Protein AF-A0A923Q408-F1 (afdb_monomer)

pLDDT: mean 93.09, std 10.95, range [48.25, 98.69]

Secondary structure (DSSP, 8-state):
-----S-----S-HHHHHHHHHHHHHH-SSEEEEEESS---SHHHHHHHHHHHHHHHTT-EEEEEEETTTTTTTHHHHHHHHHHHT--EEEESPPTT--

Solvent-accessible surface area (backbone atoms only — not comparable to full-atom values): 5923 Å² total; per-residue (Å²): 133,86,92,68,80,93,74,86,85,89,68,94,44,71,66,64,44,51,55,47,51,48,50,52,44,63,68,47,76,59,56,47,79,48,76,38,64,64,49,66,90,45,78,66,46,52,54,48,52,52,34,52,40,53,26,42,75,73,64,22,52,60,42,39,37,36,28,28,70,50,13,54,94,30,50,67,61,51,52,53,52,26,62,77,60,72,46,53,73,47,66,44,72,70,58,87,93,79,119

Mean predicted aligned error: 4.21 Å

Radius of gyration: 14.13 Å; Cα contacts (8 Å, |Δi|>4): 120; chains: 1; bounding box: 37×33×33 Å

Sequence (99 aa):
MKLTWDDTKLYHSGDDFFAELVSLIRHAKKSVTLESYIFEMDPLSDIILVELQLAIWRGCAVRLLVDGVGSYFWVDALKKRCAAENIPLRVYHPVPGIL

Foldseek 3Di:
DDPDDPDDDDDPDPVVVLVVVLVCLQPDQAADEDEEAADDPDPSVVSVLVSLLVSVVSVYHYEYEYECVNCVVCVVVVVVSCVVSVHHYDYPPNDPPRD

Nearest PDB structures (foldseek):
  1vb5-assembly1_B  TM=6.877E-01  e=1.476E-02  Pyrococcus horikoshii OT3
  7lj9-assembly1_D  TM=5.640E-01  e=1.829E-01  Homo sapiens
  6s6v-assembly1_A  TM=5.844E-01  e=4.622E-01  Escherichia coli
  4c2a-assembly1_A  TM=5.280E-01  e=7.852E-01  Homo sapiens
  4eh1-assembly1_A  TM=5.810E-01  e=8.964E-01  Vibrio cholerae O1 biovar El Tor str. N16961

Structure (mmCIF, N/CA/C/O backbone):
data_AF-A0A923Q408-F1
#
_entry.id   AF-A0A923Q408-F1
#
loop_
_atom_site.group_PDB
_atom_site.id
_atom_site.type_symbol
_atom_site.label_atom_id
_atom_site.label_alt_id
_atom_site.label_comp_id
_atom_site.label_asym_id
_atom_site.label_entity_id
_atom_site.label_seq_id
_atom_site.pdbx_PDB_ins_code
_atom_site.Cartn_x
_atom_site.Cartn_y
_atom_site.Cartn_z
_atom_site.occupancy
_atom_site.B_iso_or_equiv
_atom_site.auth_seq_id
_atom_site.auth_comp_id
_atom_site.auth_asym_id
_atom_site.auth_atom_id
_atom_site.pdbx_PDB_model_num
ATOM 1 N N . MET A 1 1 ? -1.270 -14.414 21.231 1.00 48.25 1 MET A N 1
ATOM 2 C CA . MET A 1 1 ? -2.488 -14.552 20.402 1.00 48.25 1 MET A CA 1
ATOM 3 C C . MET A 1 1 ? -2.050 -15.093 19.050 1.00 48.25 1 MET A C 1
ATOM 5 O O . MET A 1 1 ? -1.164 -14.495 18.455 1.00 48.25 1 MET A O 1
ATOM 9 N N . LYS A 1 2 ? -2.544 -16.260 18.626 1.00 49.38 2 LYS A N 1
ATOM 10 C CA . LYS A 1 2 ? -2.158 -16.878 17.347 1.00 49.38 2 LYS A CA 1
ATOM 11 C C . LYS A 1 2 ? -2.948 -16.165 16.242 1.00 49.38 2 LYS A C 1
ATOM 13 O O . LYS A 1 2 ? -4.169 -16.237 16.250 1.00 49.38 2 LYS A O 1
ATOM 18 N N . LEU A 1 3 ? -2.271 -15.427 15.362 1.00 65.44 3 LEU A N 1
ATOM 19 C CA . LEU A 1 3 ? -2.863 -14.906 14.125 1.00 65.44 3 LEU A CA 1
ATOM 20 C C . LEU A 1 3 ? -2.920 -16.071 13.135 1.00 65.44 3 LEU A C 1
ATOM 22 O O . LEU A 1 3 ? -2.003 -16.266 12.345 1.00 65.44 3 LEU A O 1
ATOM 26 N N . THR A 1 4 ? -3.927 -16.924 13.275 1.00 75.00 4 THR A N 1
ATOM 27 C CA . THR A 1 4 ? -4.234 -17.951 12.279 1.00 75.00 4 THR A CA 1
ATOM 28 C C . THR A 1 4 ? -5.332 -17.418 11.377 1.00 75.00 4 THR A C 1
ATOM 30 O O . THR A 1 4 ? -6.272 -16.798 11.863 1.00 75.00 4 THR A O 1
ATOM 33 N N . TRP A 1 5 ? -5.185 -17.623 10.073 1.00 79.88 5 TRP A N 1
ATOM 34 C CA . TRP A 1 5 ? -6.231 -17.317 9.106 1.00 79.88 5 TRP A CA 1
ATOM 35 C C . TRP A 1 5 ? -7.369 -18.329 9.269 1.00 79.88 5 TRP A C 1
ATOM 37 O O . TRP A 1 5 ? -7.098 -19.527 9.347 1.00 79.88 5 TRP A O 1
ATOM 47 N N . ASP A 1 6 ? -8.610 -17.848 9.336 1.00 85.50 6 ASP A N 1
ATOM 48 C CA . ASP A 1 6 ? -9.794 -18.710 9.467 1.00 85.50 6 ASP A CA 1
ATOM 49 C C . ASP A 1 6 ? -10.251 -19.279 8.111 1.00 85.50 6 ASP A C 1
ATOM 51 O O . ASP A 1 6 ? -10.873 -20.337 8.064 1.00 85.50 6 ASP A O 1
ATOM 55 N N . ASP A 1 7 ? -9.927 -18.587 7.013 1.00 89.69 7 ASP A N 1
ATOM 56 C CA . ASP A 1 7 ? -10.304 -18.959 5.648 1.00 89.69 7 ASP A CA 1
ATOM 57 C C . ASP A 1 7 ? -9.250 -18.483 4.628 1.00 89.69 7 ASP A C 1
ATOM 59 O O . ASP A 1 7 ? -8.395 -17.644 4.929 1.00 89.69 7 ASP A O 1
ATOM 63 N N . THR A 1 8 ? -9.276 -19.032 3.415 1.00 91.19 8 THR A N 1
ATOM 64 C CA . THR A 1 8 ? -8.413 -18.646 2.293 1.00 91.19 8 THR A CA 1
ATOM 65 C C . THR A 1 8 ? -9.197 -18.684 0.988 1.00 91.19 8 THR A C 1
ATOM 67 O O . THR A 1 8 ? -9.786 -19.698 0.629 1.00 91.19 8 THR A O 1
ATOM 70 N N . LYS A 1 9 ? -9.133 -17.588 0.229 1.00 93.38 9 LYS A N 1
ATOM 71 C CA . LYS A 1 9 ? -9.768 -17.466 -1.085 1.00 93.38 9 LYS A CA 1
ATOM 72 C C . LYS A 1 9 ? -8.709 -17.410 -2.182 1.00 93.38 9 LYS A C 1
ATOM 74 O O . LYS A 1 9 ? -7.789 -16.597 -2.114 1.00 93.38 9 LYS A O 1
ATOM 79 N N . LEU A 1 10 ? -8.850 -18.279 -3.183 1.00 96.06 10 LEU A N 1
ATOM 80 C CA . LEU A 1 10 ? -7.982 -18.319 -4.358 1.00 96.06 10 LEU A CA 1
ATOM 81 C C . LEU A 1 10 ? -8.572 -17.460 -5.480 1.00 96.06 10 LEU A C 1
ATOM 83 O O . LEU A 1 10 ? -9.767 -17.536 -5.763 1.00 96.06 10 LEU A O 1
ATOM 87 N N . TYR A 1 11 ? -7.712 -16.687 -6.138 1.00 97.00 11 TYR A N 1
ATOM 88 C CA . TYR A 1 11 ? -8.045 -15.905 -7.324 1.00 97.00 11 TYR A CA 1
ATOM 89 C C . TYR A 1 11 ? -7.213 -16.401 -8.502 1.00 97.00 11 TYR A C 1
ATOM 91 O O . TYR A 1 11 ? -6.024 -16.681 -8.351 1.00 97.00 11 TYR A O 1
ATOM 99 N N . HIS A 1 12 ? -7.839 -16.495 -9.672 1.00 97.12 12 HIS A N 1
ATOM 100 C CA . HIS A 1 12 ? -7.179 -16.903 -10.917 1.00 97.12 12 HIS A CA 1
ATOM 101 C C . HIS A 1 12 ? -6.947 -15.732 -11.883 1.00 97.12 12 HIS A C 1
ATOM 103 O O . HIS A 1 12 ? -6.286 -15.905 -12.903 1.00 97.12 12 HIS A O 1
ATOM 109 N N . SER A 1 13 ? -7.472 -14.550 -11.551 1.00 97.88 13 SER A N 1
ATOM 110 C CA . SER A 1 13 ? -7.315 -13.306 -12.300 1.00 97.88 13 SER A CA 1
ATOM 111 C C . SER A 1 13 ? -6.772 -12.215 -11.383 1.00 97.88 13 SER A C 1
ATOM 113 O O . SER A 1 13 ? -7.189 -12.107 -10.226 1.00 97.88 13 SER A O 1
ATOM 115 N N . GLY A 1 14 ? -5.863 -11.397 -11.915 1.00 95.75 14 GLY A N 1
ATOM 116 C CA . GLY A 1 14 ? -5.383 -10.201 -11.227 1.00 95.75 14 GLY A CA 1
ATOM 117 C C . GLY A 1 14 ? -6.513 -9.205 -10.977 1.00 95.75 14 GLY A C 1
ATOM 118 O O . GLY A 1 14 ? -6.620 -8.679 -9.874 1.00 95.75 14 GLY A O 1
ATOM 119 N N . ASP A 1 15 ? -7.403 -9.018 -11.953 1.00 97.12 15 ASP A N 1
ATOM 120 C CA . ASP A 1 15 ? -8.514 -8.067 -11.850 1.00 97.12 15 ASP A CA 1
ATOM 121 C C . ASP A 1 15 ? -9.455 -8.427 -10.694 1.00 97.12 15 ASP A C 1
ATOM 123 O O . ASP A 1 15 ? -9.781 -7.572 -9.871 1.00 97.12 15 ASP A O 1
ATOM 127 N N . ASP A 1 16 ? -9.821 -9.708 -10.572 1.00 98.00 16 ASP A N 1
ATOM 128 C CA . ASP A 1 16 ? -10.683 -10.186 -9.485 1.00 98.00 16 ASP A CA 1
ATOM 129 C C . ASP A 1 16 ? -10.003 -10.030 -8.119 1.00 98.00 16 ASP A C 1
ATOM 131 O O . ASP A 1 16 ? -10.637 -9.632 -7.138 1.00 98.00 16 ASP A O 1
ATOM 135 N N . PHE A 1 17 ? -8.699 -10.324 -8.051 1.00 97.62 17 PHE A N 1
ATOM 136 C CA . PHE A 1 17 ? -7.915 -10.170 -6.830 1.00 97.62 17 PHE A CA 1
ATOM 137 C C . PHE A 1 17 ? -7.858 -8.708 -6.380 1.00 97.62 17 PHE A C 1
ATOM 139 O O . PHE A 1 17 ? -8.139 -8.407 -5.219 1.00 97.62 17 PHE A O 1
ATOM 146 N N . PHE A 1 18 ? -7.515 -7.790 -7.284 1.00 97.56 18 PHE A N 1
ATOM 147 C CA . PHE A 1 18 ? -7.361 -6.377 -6.950 1.00 97.56 18 PHE A CA 1
ATOM 148 C C . PHE A 1 18 ? -8.701 -5.687 -6.686 1.00 97.56 18 PHE A C 1
ATOM 150 O O . PHE A 1 18 ? -8.778 -4.853 -5.780 1.00 97.56 18 PHE A O 1
ATOM 157 N N . ALA A 1 19 ? -9.768 -6.068 -7.395 1.00 98.00 19 ALA A N 1
ATOM 158 C CA . ALA A 1 19 ? -11.118 -5.596 -7.104 1.00 98.00 19 ALA A CA 1
ATOM 159 C C . ALA A 1 19 ? -11.545 -5.970 -5.675 1.00 98.00 19 ALA A C 1
ATOM 161 O O . ALA A 1 19 ? -12.043 -5.114 -4.933 1.00 98.00 19 ALA A O 1
ATOM 162 N N . GLU A 1 20 ? -11.294 -7.214 -5.250 1.00 97.69 20 GLU A N 1
ATOM 163 C CA . GLU A 1 20 ? -11.565 -7.614 -3.869 1.00 97.69 20 GLU A CA 1
ATOM 164 C C . GLU A 1 20 ? -10.631 -6.906 -2.882 1.00 97.69 20 GLU A C 1
ATOM 166 O O . GLU A 1 20 ? -11.101 -6.403 -1.864 1.00 97.69 20 GLU A O 1
ATOM 171 N N . LEU A 1 21 ? -9.327 -6.817 -3.162 1.00 97.75 21 LEU A N 1
ATOM 172 C CA . LEU A 1 21 ? -8.369 -6.132 -2.289 1.00 97.75 21 LEU A CA 1
ATOM 173 C C . LEU A 1 21 ? -8.839 -4.707 -1.970 1.00 97.75 21 LEU A C 1
ATOM 175 O O . LEU A 1 21 ? -8.914 -4.321 -0.803 1.00 97.75 21 LEU A O 1
ATOM 179 N N . VAL A 1 22 ? -9.223 -3.951 -2.999 1.00 98.50 22 VAL A N 1
ATOM 180 C CA . VAL A 1 22 ? -9.780 -2.600 -2.868 1.00 98.50 22 VAL A CA 1
ATOM 181 C C . VAL A 1 22 ? -11.062 -2.610 -2.032 1.00 98.50 22 VAL A C 1
ATOM 183 O O . VAL A 1 22 ? -11.204 -1.805 -1.108 1.00 98.50 22 VAL A O 1
ATOM 186 N N . SER A 1 23 ? -11.980 -3.544 -2.293 1.00 98.44 23 SER A N 1
ATOM 187 C CA . SER A 1 23 ? -13.209 -3.700 -1.507 1.00 98.44 23 SER A CA 1
ATOM 188 C C . SER A 1 23 ? -12.922 -3.988 -0.027 1.00 98.44 23 SER A C 1
ATOM 190 O O . SER A 1 23 ? -13.537 -3.386 0.857 1.00 98.44 23 SER A O 1
ATOM 192 N N . LEU A 1 24 ? -11.956 -4.854 0.276 1.00 97.69 24 LEU A N 1
ATOM 193 C CA . LEU A 1 24 ? -11.567 -5.206 1.642 1.00 97.69 24 LEU A CA 1
ATOM 194 C C . LEU A 1 24 ? -10.972 -4.007 2.381 1.00 97.69 24 LEU A C 1
ATOM 196 O O . LEU A 1 24 ? -11.342 -3.755 3.530 1.00 97.69 24 LEU A O 1
ATOM 200 N N . ILE A 1 25 ? -10.118 -3.221 1.720 1.00 98.56 25 ILE A N 1
ATOM 201 C CA . ILE A 1 25 ? -9.584 -1.972 2.281 1.00 98.56 25 ILE A CA 1
ATOM 202 C C . ILE A 1 25 ? -10.734 -1.000 2.571 1.00 98.56 25 ILE A C 1
ATOM 204 O O . ILE A 1 25 ? -10.836 -0.474 3.685 1.00 98.56 25 ILE A O 1
ATOM 208 N N . ARG A 1 26 ? -11.647 -0.810 1.610 1.00 98.44 26 ARG A N 1
ATOM 209 C CA . ARG A 1 26 ? -12.807 0.087 1.726 1.00 98.44 26 ARG A CA 1
ATOM 210 C C . ARG A 1 26 ? -13.709 -0.267 2.910 1.00 98.44 26 ARG A C 1
ATOM 212 O O . ARG A 1 26 ? -14.197 0.624 3.608 1.00 98.44 26 ARG A O 1
ATOM 219 N N . HIS A 1 27 ? -13.907 -1.554 3.181 1.00 98.25 27 HIS A N 1
ATOM 220 C CA . HIS A 1 27 ? -14.797 -2.023 4.247 1.00 98.25 27 HIS A CA 1
ATOM 221 C C . HIS A 1 27 ? -14.101 -2.299 5.586 1.00 98.25 27 HIS A C 1
ATOM 223 O O . HIS A 1 27 ? -14.796 -2.505 6.587 1.00 98.25 27 HIS A O 1
ATOM 229 N N . ALA A 1 28 ? -12.766 -2.251 5.645 1.00 98.12 28 ALA A N 1
ATOM 230 C CA . ALA A 1 28 ? -12.001 -2.454 6.871 1.00 98.12 28 ALA A CA 1
ATOM 231 C C . ALA A 1 28 ? -12.466 -1.525 8.008 1.00 98.12 28 ALA A C 1
ATOM 233 O O . ALA A 1 28 ? -12.805 -0.357 7.792 1.00 98.12 28 ALA A O 1
ATOM 234 N N . LYS A 1 29 ? -12.489 -2.070 9.235 1.00 97.25 29 LYS A N 1
ATOM 235 C CA . LYS A 1 29 ? -12.988 -1.378 10.442 1.00 97.25 29 LYS A CA 1
ATOM 236 C C . LYS A 1 29 ? -11.955 -1.183 11.551 1.00 97.25 29 LYS A C 1
ATOM 238 O O . LYS A 1 29 ? -12.190 -0.388 12.449 1.00 97.25 29 LYS A O 1
ATOM 243 N N . LYS A 1 30 ? -10.859 -1.947 11.541 1.00 97.44 30 LYS A N 1
ATOM 244 C CA . LYS A 1 30 ? -9.862 -1.951 12.629 1.00 97.44 30 LYS A CA 1
ATOM 245 C C . LYS A 1 30 ? -8.463 -1.649 12.120 1.00 97.44 30 LYS A C 1
ATOM 247 O O . LYS A 1 30 ? -7.789 -0.765 12.638 1.00 97.44 30 LYS A O 1
ATOM 252 N N . SER A 1 31 ? -8.019 -2.383 11.107 1.00 97.56 31 SER A N 1
ATOM 253 C CA . SER A 1 31 ? -6.677 -2.225 10.561 1.00 97.56 31 SER A CA 1
ATOM 254 C C . SER A 1 31 ? -6.579 -2.716 9.129 1.00 97.56 31 SER A C 1
ATOM 256 O O . SER A 1 31 ? -7.295 -3.641 8.752 1.00 97.56 31 SER A O 1
ATOM 258 N N . VAL A 1 32 ? -5.619 -2.161 8.395 1.00 98.12 32 VAL A N 1
ATOM 259 C CA . VAL A 1 32 ? -5.167 -2.654 7.094 1.00 98.12 32 VAL A CA 1
ATOM 260 C C . VAL A 1 32 ? -3.652 -2.816 7.151 1.00 98.12 32 VAL A C 1
ATOM 262 O O . VAL A 1 32 ? -2.934 -1.931 7.616 1.00 98.12 32 VAL A O 1
ATOM 265 N N . THR A 1 33 ? -3.146 -3.969 6.730 1.00 97.31 33 THR A N 1
ATOM 266 C CA . THR A 1 33 ? -1.709 -4.192 6.526 1.00 97.31 33 THR A CA 1
ATOM 267 C C . THR A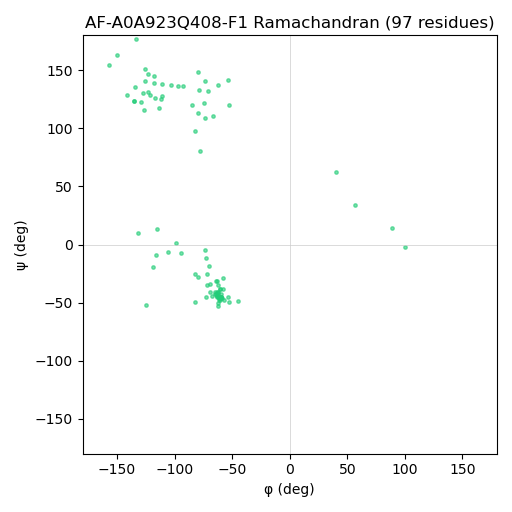 1 33 ? -1.530 -4.710 5.123 1.00 97.31 33 THR A C 1
ATOM 269 O O . THR A 1 33 ? -2.042 -5.779 4.807 1.00 97.31 33 THR A O 1
ATOM 272 N N . LEU A 1 34 ? -0.848 -3.919 4.306 1.00 97.69 34 LEU A N 1
ATOM 273 C CA . LEU A 1 34 ? -0.531 -4.261 2.935 1.00 97.69 34 LEU A CA 1
ATOM 274 C C . LEU A 1 34 ? 0.984 -4.353 2.804 1.00 97.69 34 LEU A C 1
ATOM 276 O O . LEU A 1 34 ? 1.701 -3.417 3.161 1.00 97.69 34 LEU A O 1
ATOM 280 N N . GLU A 1 35 ? 1.445 -5.489 2.306 1.00 97.00 35 GLU A N 1
ATOM 281 C CA . GLU A 1 35 ? 2.841 -5.743 1.989 1.00 97.00 35 GLU A CA 1
ATOM 282 C C . GLU A 1 35 ? 2.936 -6.141 0.518 1.00 97.00 35 GLU A C 1
ATOM 284 O O . GLU A 1 35 ? 2.165 -6.990 0.067 1.00 97.00 35 GLU A O 1
ATOM 289 N N . SER A 1 36 ? 3.854 -5.523 -0.228 1.00 95.94 36 SER A N 1
ATOM 290 C CA . SER A 1 36 ? 4.119 -5.893 -1.619 1.00 95.94 36 SER A CA 1
ATOM 291 C C . SER A 1 36 ? 5.611 -6.001 -1.913 1.00 95.94 36 SER A C 1
ATOM 293 O O . SER A 1 36 ? 6.398 -5.127 -1.549 1.00 95.94 36 SER A O 1
ATOM 295 N N . TYR A 1 37 ? 5.981 -7.064 -2.628 1.00 95.38 37 TYR A N 1
ATOM 296 C CA . TYR A 1 37 ? 7.340 -7.285 -3.129 1.00 95.38 37 TYR A CA 1
ATOM 297 C C . TYR A 1 37 ? 7.651 -6.479 -4.390 1.00 95.38 37 TYR A C 1
ATOM 299 O O . TYR A 1 37 ? 8.807 -6.169 -4.638 1.00 95.38 37 TYR A O 1
ATOM 307 N N . ILE A 1 38 ? 6.640 -6.167 -5.201 1.00 94.69 38 ILE A N 1
ATOM 308 C CA . ILE A 1 38 ? 6.782 -5.369 -6.421 1.00 94.69 38 ILE A CA 1
ATOM 309 C C . ILE A 1 38 ? 5.735 -4.271 -6.341 1.00 94.69 38 ILE A C 1
ATOM 311 O O . ILE A 1 38 ? 4.546 -4.556 -6.171 1.00 94.69 38 ILE A O 1
ATOM 315 N N . PHE A 1 39 ? 6.172 -3.019 -6.407 1.00 96.06 39 PHE A N 1
ATOM 316 C CA . PHE A 1 39 ? 5.270 -1.879 -6.354 1.00 96.06 39 PHE A CA 1
ATOM 317 C C . PHE A 1 39 ? 5.658 -0.867 -7.421 1.00 96.06 39 PHE A C 1
ATOM 319 O O . PHE A 1 39 ? 6.779 -0.355 -7.447 1.00 96.06 39 PHE A O 1
ATOM 326 N N . GLU A 1 40 ? 4.694 -0.562 -8.276 1.00 96.44 40 GLU A N 1
ATOM 327 C CA . GLU A 1 40 ? 4.783 0.463 -9.300 1.00 96.44 40 GLU A CA 1
ATOM 328 C C . GLU A 1 40 ? 3.728 1.534 -9.041 1.00 96.44 40 GLU A C 1
ATOM 330 O O . GLU A 1 40 ? 2.646 1.238 -8.541 1.00 96.44 40 GLU A O 1
ATOM 335 N N . MET A 1 41 ? 4.073 2.787 -9.341 1.00 95.94 41 MET A N 1
ATOM 336 C CA . MET A 1 41 ? 3.106 3.878 -9.327 1.00 95.94 41 MET A CA 1
ATOM 337 C C . MET A 1 41 ? 2.340 3.863 -10.649 1.00 95.94 41 MET A C 1
ATOM 339 O O . MET A 1 41 ? 2.804 4.388 -11.660 1.00 95.94 41 MET A O 1
ATOM 343 N N . ASP A 1 42 ? 1.164 3.259 -10.622 1.00 96.62 42 ASP A N 1
ATOM 344 C CA . ASP A 1 42 ? 0.223 3.167 -11.733 1.00 96.62 42 ASP A CA 1
ATOM 345 C C . ASP A 1 42 ? -1.219 3.508 -11.279 1.00 96.62 42 ASP A C 1
ATOM 347 O O . ASP A 1 42 ? -1.461 3.737 -10.084 1.00 96.62 42 ASP A O 1
ATOM 351 N N . PRO A 1 43 ? -2.213 3.530 -12.191 1.00 97.69 43 PRO A N 1
ATOM 352 C CA . PRO A 1 43 ? -3.597 3.827 -11.824 1.00 97.69 43 PRO A CA 1
ATOM 353 C C . PRO A 1 43 ? -4.199 2.886 -10.768 1.00 97.69 43 PRO A C 1
ATOM 355 O O . PRO A 1 43 ? -5.076 3.303 -10.012 1.00 97.69 43 PRO A O 1
ATOM 358 N N . LEU A 1 44 ? -3.757 1.627 -10.695 1.00 96.81 44 LEU A N 1
ATOM 359 C CA . LEU A 1 44 ? -4.231 0.678 -9.689 1.00 96.81 44 LEU A CA 1
ATOM 360 C C . LEU A 1 44 ? -3.655 1.023 -8.311 1.00 96.81 44 LEU A C 1
ATOM 362 O O . LEU A 1 44 ? -4.388 1.054 -7.319 1.00 96.81 44 LEU A O 1
ATOM 366 N N . SER A 1 45 ? -2.362 1.325 -8.245 1.00 96.44 45 SER A N 1
ATOM 367 C CA . SER A 1 45 ? -1.694 1.755 -7.022 1.00 96.44 45 SER A CA 1
ATOM 368 C C . SER A 1 45 ? -2.307 3.043 -6.466 1.00 96.44 45 SER A C 1
ATOM 370 O O . SER A 1 45 ? -2.522 3.136 -5.259 1.00 96.44 45 SER A O 1
ATOM 372 N N . ASP A 1 46 ? -2.700 3.984 -7.333 1.00 97.56 46 ASP A N 1
ATOM 373 C CA . ASP A 1 46 ? -3.377 5.220 -6.937 1.00 97.56 46 ASP A CA 1
ATOM 374 C C . ASP A 1 46 ? -4.724 4.925 -6.266 1.00 97.56 46 ASP A C 1
ATOM 376 O O . ASP A 1 46 ? -5.024 5.475 -5.204 1.00 97.56 46 ASP A O 1
ATOM 380 N N . ILE A 1 47 ? -5.518 4.006 -6.830 1.00 98.38 47 ILE A N 1
ATOM 381 C CA . ILE A 1 47 ? -6.782 3.564 -6.220 1.00 98.38 47 ILE A CA 1
ATOM 382 C C . ILE A 1 47 ? -6.520 2.956 -4.838 1.00 98.38 47 ILE A C 1
ATOM 384 O O . ILE A 1 47 ? -7.215 3.286 -3.874 1.00 98.38 47 ILE A O 1
ATOM 388 N N . ILE A 1 48 ? -5.508 2.093 -4.718 1.00 98.38 48 ILE A N 1
ATOM 389 C CA . ILE A 1 48 ? -5.149 1.458 -3.447 1.00 98.38 48 ILE A CA 1
ATOM 390 C C . ILE A 1 48 ? -4.740 2.515 -2.412 1.00 98.38 48 ILE A C 1
ATOM 392 O O . ILE A 1 48 ? -5.240 2.483 -1.289 1.00 98.38 48 ILE A O 1
ATOM 396 N N . LEU A 1 49 ? -3.875 3.467 -2.769 1.00 98.44 49 LEU A N 1
ATOM 397 C CA . LEU A 1 49 ? -3.409 4.524 -1.865 1.00 98.44 49 LEU A CA 1
ATOM 398 C C . LEU A 1 49 ? -4.558 5.425 -1.394 1.00 98.44 49 LEU A C 1
ATOM 400 O O . LEU A 1 49 ? -4.659 5.698 -0.195 1.00 98.44 49 LEU A O 1
ATOM 404 N N . VAL A 1 50 ? -5.480 5.796 -2.289 1.00 98.50 50 VAL A N 1
ATOM 405 C CA . VAL A 1 50 ? -6.698 6.542 -1.929 1.00 98.50 50 VAL A CA 1
ATOM 406 C C . VAL A 1 50 ? -7.538 5.762 -0.916 1.00 98.50 50 VAL A C 1
ATOM 408 O O . VAL A 1 50 ? -7.968 6.308 0.099 1.00 98.50 50 VAL A O 1
ATOM 411 N N . GLU A 1 51 ? -7.753 4.468 -1.132 1.00 98.69 51 GLU A N 1
ATOM 412 C CA . GLU A 1 51 ? -8.562 3.650 -0.223 1.00 98.69 51 GLU A CA 1
ATOM 413 C C . GLU A 1 51 ? -7.884 3.429 1.133 1.00 98.69 51 GLU A C 1
ATOM 415 O O . GLU A 1 51 ? -8.558 3.417 2.171 1.00 98.69 51 GLU A O 1
ATOM 420 N N . LEU A 1 52 ? -6.551 3.325 1.155 1.00 98.69 52 LEU A N 1
ATOM 421 C CA . LEU A 1 52 ? -5.764 3.314 2.387 1.00 98.69 52 LEU A CA 1
ATOM 422 C C . LEU A 1 52 ? -5.915 4.635 3.149 1.00 98.69 52 LEU A C 1
ATOM 424 O O . LEU A 1 52 ? -6.152 4.610 4.358 1.00 98.69 52 LEU A O 1
ATOM 428 N N . GLN A 1 53 ? -5.852 5.779 2.466 1.00 98.56 53 GLN A N 1
ATOM 429 C CA . GLN A 1 53 ? -6.082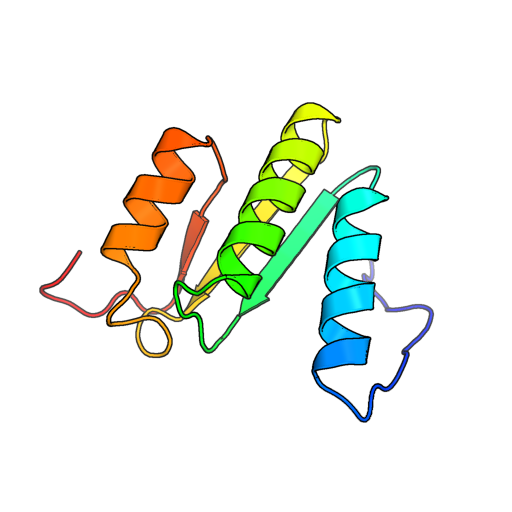 7.085 3.082 1.00 98.56 53 GLN A CA 1
ATOM 430 C C . GLN A 1 53 ? -7.498 7.189 3.666 1.00 98.56 53 GLN A C 1
ATOM 432 O O . GLN A 1 53 ? -7.673 7.584 4.822 1.00 98.56 53 GLN A O 1
ATOM 437 N N . LEU A 1 54 ? -8.518 6.770 2.915 1.00 98.56 54 LEU A N 1
ATOM 438 C CA . LEU A 1 54 ? -9.896 6.747 3.403 1.00 98.56 54 LEU A CA 1
ATOM 439 C C . LEU A 1 54 ? -10.053 5.804 4.606 1.00 98.56 54 LEU A C 1
ATOM 441 O O . LEU A 1 54 ? -10.823 6.099 5.520 1.00 98.56 54 LEU A O 1
ATOM 445 N N . ALA A 1 55 ? -9.322 4.687 4.651 1.00 98.62 55 ALA A N 1
ATOM 446 C CA . ALA A 1 55 ? -9.302 3.801 5.815 1.00 98.62 55 ALA A CA 1
ATOM 447 C C . ALA A 1 55 ? -8.725 4.493 7.055 1.00 98.62 55 ALA A C 1
ATOM 449 O O . ALA A 1 55 ? -9.295 4.354 8.141 1.00 98.62 55 ALA A O 1
ATOM 450 N N . ILE A 1 56 ? -7.661 5.284 6.898 1.00 98.50 56 ILE A N 1
ATOM 451 C CA . ILE A 1 56 ? -7.101 6.112 7.978 1.00 98.50 56 ILE A CA 1
ATOM 452 C C . ILE A 1 56 ? -8.151 7.104 8.482 1.00 98.50 56 ILE A C 1
ATOM 454 O O . ILE A 1 56 ? -8.353 7.211 9.689 1.00 98.50 56 ILE A O 1
ATOM 458 N N . TRP A 1 57 ? -8.881 7.774 7.586 1.00 98.06 57 TRP A N 1
ATOM 459 C CA . TRP A 1 57 ? -9.939 8.721 7.967 1.00 98.06 57 TRP A CA 1
ATOM 460 C C . TRP A 1 57 ? -11.095 8.060 8.721 1.00 98.06 57 TRP A C 1
ATOM 462 O O . TRP A 1 57 ? -11.684 8.670 9.609 1.00 98.06 57 TRP A O 1
ATOM 472 N N . ARG A 1 58 ? -11.392 6.790 8.424 1.00 98.00 58 ARG A N 1
ATOM 473 C CA . ARG A 1 58 ? -12.347 5.977 9.197 1.00 98.00 58 ARG A CA 1
ATOM 474 C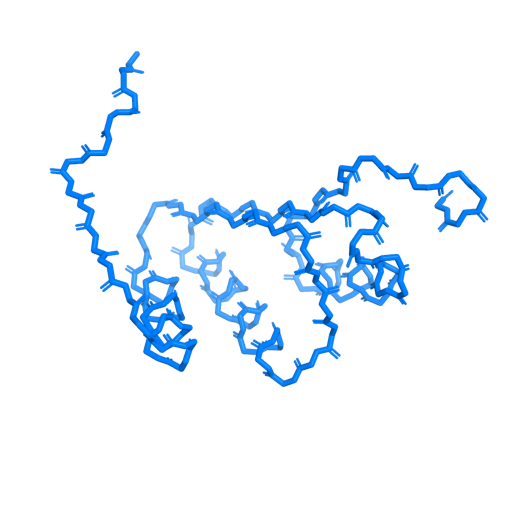 C . ARG A 1 58 ? -11.804 5.529 10.563 1.00 98.00 58 ARG A C 1
ATOM 476 O O . ARG A 1 58 ? -12.543 4.901 11.317 1.00 98.00 58 ARG A O 1
ATOM 483 N N . GLY A 1 59 ? -10.539 5.810 10.881 1.00 98.06 59 GLY A N 1
ATOM 484 C CA . GLY A 1 59 ? -9.878 5.425 12.129 1.00 98.06 59 GLY A CA 1
ATOM 485 C C . GLY A 1 59 ? -9.195 4.055 12.096 1.00 98.06 59 GLY A C 1
ATOM 486 O O . GLY A 1 59 ? -8.856 3.521 13.151 1.00 98.06 59 GLY A O 1
ATOM 487 N N . CYS A 1 60 ? -8.990 3.454 10.918 1.00 98.50 60 CYS A N 1
ATOM 488 C CA . CYS A 1 60 ? -8.258 2.191 10.818 1.00 98.50 60 CYS A CA 1
ATOM 489 C C . CYS A 1 60 ? -6.755 2.400 11.030 1.00 98.50 60 CYS A C 1
ATOM 491 O O . CYS A 1 60 ? -6.156 3.327 10.486 1.00 98.50 60 CYS A O 1
ATOM 493 N N . ALA A 1 61 ? -6.111 1.468 11.733 1.00 98.31 61 ALA A N 1
ATOM 494 C CA . ALA A 1 61 ? -4.655 1.399 11.782 1.00 98.31 61 ALA A CA 1
ATOM 495 C C . ALA A 1 61 ? -4.106 0.872 10.445 1.00 98.31 61 ALA A C 1
ATOM 497 O O . ALA A 1 61 ? -4.256 -0.314 10.141 1.00 98.31 61 ALA A O 1
ATOM 498 N N . VAL A 1 62 ? -3.467 1.735 9.657 1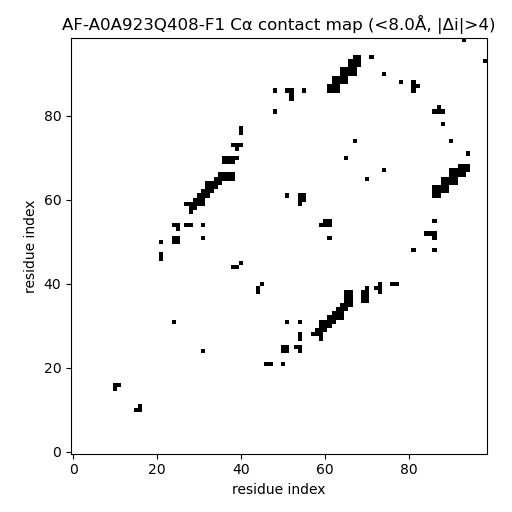.00 98.62 62 VAL A N 1
ATOM 499 C CA . VAL A 1 62 ? -2.911 1.385 8.342 1.00 98.62 62 VAL A CA 1
ATOM 500 C C . VAL A 1 62 ? -1.394 1.220 8.404 1.00 98.62 62 VAL A C 1
ATOM 502 O O . VAL A 1 62 ? -0.695 2.004 9.045 1.00 98.62 62 VAL A O 1
ATOM 505 N N . ARG A 1 63 ? -0.885 0.181 7.737 1.00 98.38 63 ARG A N 1
ATOM 506 C CA . ARG A 1 63 ? 0.543 -0.068 7.510 1.00 98.38 63 ARG A CA 1
ATOM 507 C C . ARG A 1 63 ? 0.760 -0.480 6.060 1.00 98.38 63 ARG A C 1
ATOM 509 O O . ARG A 1 63 ? 0.174 -1.473 5.632 1.00 98.38 63 ARG A O 1
ATOM 516 N N . LEU A 1 64 ? 1.618 0.249 5.355 1.00 98.44 64 LEU A N 1
ATOM 517 C CA . LEU A 1 64 ? 2.096 -0.109 4.025 1.00 98.44 64 LEU A CA 1
ATOM 518 C C . LEU A 1 64 ? 3.586 -0.460 4.096 1.00 98.44 64 LEU A C 1
ATOM 520 O O . LEU A 1 64 ? 4.391 0.331 4.593 1.00 98.44 64 LEU A O 1
ATOM 524 N N . LEU A 1 65 ? 3.942 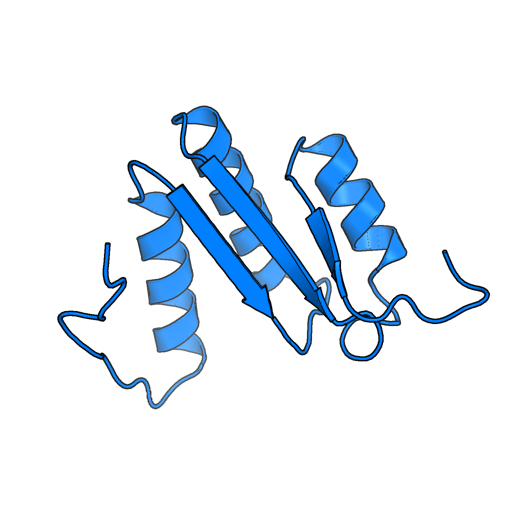-1.647 3.617 1.00 98.06 65 LEU A N 1
ATOM 525 C CA . LEU A 1 65 ? 5.318 -2.111 3.473 1.00 98.06 65 LEU A CA 1
ATOM 526 C C . LEU A 1 65 ? 5.577 -2.449 2.005 1.00 98.06 65 LEU A C 1
ATOM 528 O O . LEU A 1 65 ? 4.819 -3.202 1.400 1.00 98.06 65 LEU A O 1
ATOM 532 N N . VAL A 1 66 ? 6.651 -1.907 1.444 1.00 97.31 66 VAL A N 1
ATOM 533 C CA . VAL A 1 66 ? 7.103 -2.266 0.094 1.00 97.31 66 VAL A CA 1
ATOM 534 C C . VAL A 1 66 ? 8.561 -2.698 0.115 1.00 97.31 66 VAL A C 1
ATOM 536 O O . VAL A 1 66 ? 9.334 -2.231 0.957 1.00 97.31 66 VAL A O 1
ATOM 539 N N . ASP A 1 67 ? 8.947 -3.572 -0.806 1.00 95.62 67 ASP A N 1
ATOM 540 C CA . ASP A 1 67 ? 10.348 -3.937 -1.014 1.00 95.62 67 ASP A CA 1
ATOM 541 C C . ASP A 1 67 ? 11.095 -2.860 -1.818 1.00 95.62 67 ASP A C 1
ATOM 543 O O . ASP A 1 67 ? 10.610 -2.374 -2.840 1.00 95.62 67 ASP A O 1
ATOM 547 N N . GLY A 1 68 ? 12.282 -2.470 -1.359 1.00 93.88 68 GLY A N 1
ATOM 548 C CA . GLY A 1 68 ? 13.087 -1.410 -1.961 1.00 93.88 68 GLY A CA 1
ATOM 549 C C . GLY A 1 68 ? 13.717 -1.789 -3.299 1.00 93.88 68 GLY A C 1
ATOM 550 O O . GLY A 1 68 ? 13.966 -0.900 -4.108 1.00 93.88 68 GLY A O 1
ATOM 551 N N . VAL A 1 69 ? 13.946 -3.078 -3.564 1.00 93.25 69 VAL A N 1
ATOM 552 C CA . VAL A 1 69 ? 14.483 -3.554 -4.847 1.00 93.25 69 VAL A CA 1
ATOM 553 C C . VAL A 1 69 ? 13.354 -3.672 -5.867 1.00 93.25 69 VAL A C 1
ATOM 555 O O . VAL A 1 69 ? 13.449 -3.115 -6.958 1.00 93.25 69 VAL A O 1
ATOM 558 N N . GLY A 1 70 ? 12.252 -4.330 -5.512 1.00 93.94 70 GLY A N 1
ATOM 559 C CA . GLY A 1 70 ? 11.096 -4.497 -6.395 1.00 93.94 70 GLY A CA 1
ATOM 560 C C . GLY A 1 70 ? 10.265 -3.228 -6.596 1.00 93.94 70 GLY A C 1
ATOM 561 O O . GLY A 1 70 ? 9.439 -3.182 -7.502 1.00 93.94 70 GLY A O 1
ATOM 562 N N . SER A 1 71 ? 10.512 -2.183 -5.802 1.00 95.19 71 SER A N 1
ATOM 563 C CA . SER A 1 71 ? 9.898 -0.855 -5.965 1.00 95.19 71 SER A CA 1
ATOM 564 C C . SER A 1 71 ? 10.918 0.226 -6.321 1.00 95.19 71 SER A C 1
ATOM 566 O O . SER A 1 71 ? 10.607 1.411 -6.231 1.00 95.19 71 SER A O 1
ATOM 568 N N . TYR A 1 72 ? 12.139 -0.167 -6.701 1.00 92.00 72 TYR A N 1
ATOM 569 C CA . TYR A 1 72 ? 13.317 0.699 -6.820 1.00 92.00 72 TYR A CA 1
ATOM 570 C C . TYR A 1 72 ? 13.055 2.031 -7.533 1.00 92.00 72 TYR A C 1
ATOM 572 O O . TYR A 1 72 ? 13.385 3.090 -7.003 1.00 92.00 72 TYR A O 1
ATOM 580 N N . PHE A 1 73 ? 12.405 1.997 -8.699 1.00 93.31 73 PHE A N 1
ATOM 581 C CA . PHE A 1 73 ? 12.131 3.198 -9.497 1.00 93.31 73 PHE A CA 1
ATOM 582 C C . PHE A 1 73 ? 11.095 4.141 -8.870 1.00 93.31 73 PHE A C 1
ATOM 584 O O . PHE A 1 73 ? 11.023 5.314 -9.232 1.00 93.31 73 PHE A O 1
ATOM 591 N N . TRP A 1 74 ? 10.299 3.644 -7.926 1.00 95.38 74 TRP A N 1
ATOM 592 C CA . TRP A 1 74 ? 9.089 4.297 -7.441 1.00 95.38 74 TRP A CA 1
ATOM 593 C C . TRP A 1 74 ? 9.146 4.691 -5.966 1.00 95.38 74 TRP A C 1
ATOM 595 O O . TRP A 1 74 ? 8.279 5.440 -5.515 1.00 95.38 74 TRP A O 1
ATOM 605 N N . VAL A 1 75 ? 10.168 4.259 -5.214 1.00 94.06 75 VAL A N 1
ATOM 606 C CA . VAL A 1 75 ? 10.283 4.519 -3.767 1.00 94.06 75 VAL A CA 1
ATOM 607 C C . VAL A 1 75 ? 10.163 6.008 -3.432 1.00 94.06 75 VAL A C 1
ATOM 609 O O . VAL A 1 75 ? 9.428 6.364 -2.513 1.00 94.06 75 VAL A O 1
ATOM 612 N N . ASP A 1 76 ? 10.836 6.892 -4.169 1.00 93.50 76 ASP A N 1
ATOM 613 C CA . ASP A 1 76 ? 10.810 8.330 -3.873 1.00 93.50 76 ASP A CA 1
ATOM 614 C C . ASP A 1 76 ? 9.451 8.973 -4.150 1.00 93.50 76 ASP A C 1
ATOM 616 O O . ASP A 1 76 ? 8.974 9.796 -3.362 1.00 93.50 76 ASP A O 1
ATOM 620 N N . ALA A 1 77 ? 8.812 8.593 -5.257 1.00 95.38 77 ALA A N 1
ATOM 621 C CA . ALA A 1 77 ? 7.470 9.055 -5.592 1.00 95.38 77 ALA A CA 1
ATOM 622 C C . ALA A 1 77 ? 6.461 8.569 -4.543 1.00 95.38 77 ALA A C 1
ATOM 624 O O . ALA A 1 77 ? 5.682 9.367 -4.016 1.00 95.38 77 ALA A O 1
ATOM 625 N N . LEU A 1 78 ? 6.549 7.293 -4.166 1.00 96.06 78 LEU A N 1
ATOM 626 C CA . LEU A 1 78 ? 5.698 6.681 -3.156 1.00 96.06 78 LEU A CA 1
ATOM 627 C C . LEU A 1 78 ? 5.895 7.326 -1.778 1.00 96.06 78 LEU A C 1
ATOM 629 O O . LEU A 1 78 ? 4.918 7.664 -1.118 1.00 96.06 78 LEU A O 1
ATOM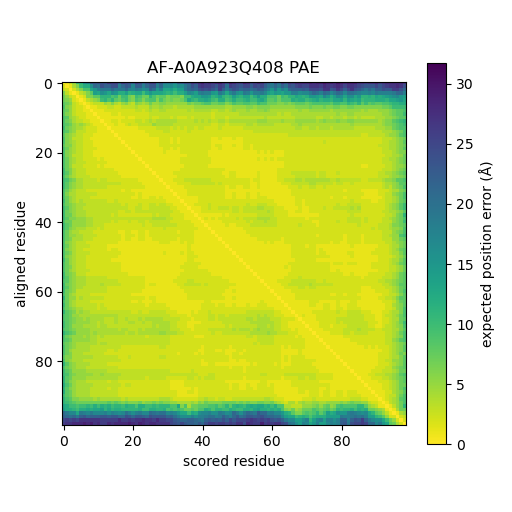 633 N N . LYS A 1 79 ? 7.140 7.580 -1.351 1.00 95.88 79 LYS A N 1
ATOM 634 C CA . LYS A 1 79 ? 7.438 8.302 -0.101 1.00 95.88 79 LYS A CA 1
ATOM 635 C C . LYS A 1 79 ? 6.793 9.685 -0.079 1.00 95.88 79 LYS A C 1
ATOM 637 O O . LYS A 1 79 ? 6.152 10.036 0.910 1.00 95.88 79 LYS A O 1
ATOM 642 N N . LYS A 1 80 ? 6.944 10.462 -1.159 1.00 96.69 80 LYS A N 1
ATOM 643 C CA . LYS A 1 80 ? 6.342 11.800 -1.281 1.00 96.69 80 LYS A CA 1
ATOM 644 C C . LYS A 1 80 ? 4.820 11.730 -1.212 1.00 96.69 80 LYS A C 1
ATOM 646 O O . LYS A 1 80 ? 4.215 12.505 -0.474 1.00 96.69 80 LYS A O 1
ATOM 651 N N . ARG A 1 81 ? 4.214 10.787 -1.939 1.00 97.00 81 ARG A N 1
ATOM 652 C CA . ARG A 1 81 ? 2.762 10.588 -1.953 1.00 97.00 81 ARG A CA 1
ATOM 653 C C . ARG A 1 81 ? 2.235 10.212 -0.570 1.00 97.00 81 ARG A C 1
ATOM 655 O O . ARG A 1 81 ? 1.380 10.909 -0.035 1.00 97.00 81 ARG A O 1
ATOM 662 N N . CYS A 1 82 ? 2.812 9.185 0.047 1.00 97.56 82 CYS A N 1
ATOM 663 C CA . CYS A 1 82 ? 2.426 8.728 1.378 1.00 97.56 82 CYS A CA 1
ATOM 664 C C . CYS A 1 82 ? 2.607 9.816 2.446 1.00 97.56 82 CYS A C 1
ATOM 666 O O . CYS A 1 82 ? 1.752 9.956 3.316 1.00 97.56 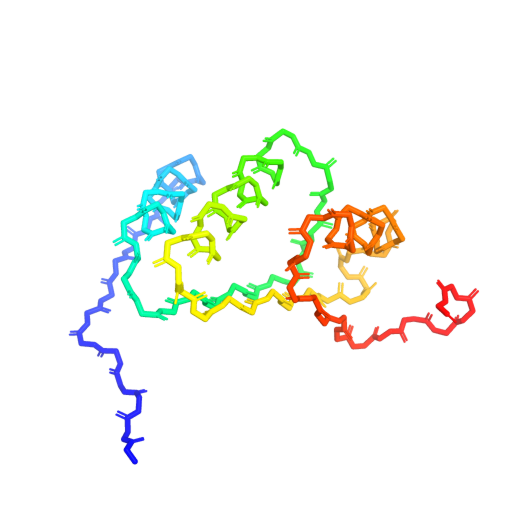82 CYS A O 1
ATOM 668 N N . ALA A 1 83 ? 3.669 10.626 2.367 1.00 97.62 83 ALA A N 1
ATOM 669 C CA . ALA A 1 83 ? 3.869 11.755 3.274 1.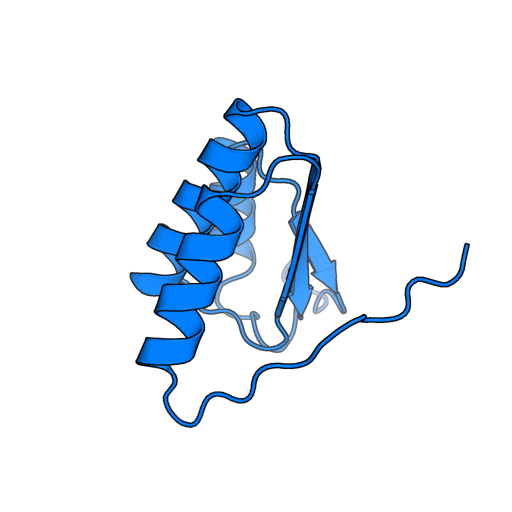00 97.62 83 ALA A CA 1
ATOM 670 C C . ALA A 1 83 ? 2.780 12.829 3.115 1.00 97.62 83 ALA A C 1
ATOM 672 O O . ALA A 1 83 ? 2.259 13.316 4.115 1.00 97.62 83 ALA A O 1
ATOM 673 N N . ALA A 1 84 ? 2.400 13.165 1.878 1.00 97.19 84 ALA A N 1
ATOM 674 C CA . ALA A 1 84 ? 1.331 14.127 1.608 1.00 97.19 84 ALA A CA 1
ATOM 675 C C . ALA A 1 84 ? -0.042 13.642 2.109 1.00 97.19 84 ALA A C 1
ATOM 677 O O . ALA A 1 84 ? -0.875 14.446 2.523 1.00 97.19 84 ALA A O 1
ATOM 678 N N . GLU A 1 85 ? -0.271 12.329 2.097 1.00 95.75 85 GLU A N 1
ATOM 679 C CA . GLU A 1 85 ? -1.553 11.717 2.459 1.00 95.75 85 GLU A CA 1
ATOM 680 C C . GLU A 1 85 ? -1.608 11.171 3.891 1.00 95.75 85 GLU A C 1
ATOM 682 O O . GLU A 1 85 ? -2.650 10.663 4.308 1.00 95.75 85 GLU A O 1
ATOM 687 N N . ASN A 1 86 ? -0.523 11.317 4.657 1.00 96.62 86 ASN A N 1
ATOM 688 C CA . ASN A 1 86 ? -0.336 10.743 5.992 1.00 96.62 86 ASN A CA 1
ATOM 689 C C . ASN A 1 86 ? -0.483 9.209 6.037 1.00 96.62 86 ASN A C 1
ATOM 691 O O . ASN A 1 86 ? -0.940 8.656 7.037 1.00 96.62 86 ASN A O 1
ATOM 695 N N . ILE A 1 87 ? -0.078 8.511 4.973 1.00 98.31 87 ILE A N 1
ATOM 696 C CA . ILE A 1 87 ? -0.068 7.044 4.911 1.00 98.31 87 ILE A CA 1
ATOM 697 C C . ILE A 1 87 ? 1.240 6.524 5.532 1.00 98.31 87 ILE A C 1
ATOM 699 O O . ILE A 1 87 ? 2.322 6.837 5.027 1.00 98.31 87 ILE A O 1
ATOM 703 N N . PRO A 1 88 ? 1.194 5.704 6.602 1.00 98.00 88 PRO A N 1
ATOM 704 C CA . PRO A 1 88 ? 2.400 5.120 7.180 1.00 98.00 88 PRO A CA 1
ATOM 705 C C . PRO A 1 88 ? 3.054 4.123 6.216 1.00 98.00 88 PRO A C 1
ATOM 707 O O . PRO A 1 88 ? 2.531 3.030 5.988 1.00 98.00 88 PRO A O 1
ATOM 710 N N . LEU A 1 89 ? 4.222 4.494 5.693 1.00 97.69 89 LEU A N 1
ATOM 711 C CA . LEU A 1 89 ? 5.022 3.693 4.769 1.00 97.69 89 LEU A CA 1
ATOM 712 C C . LEU A 1 89 ? 6.313 3.208 5.436 1.00 97.69 89 LEU A C 1
ATOM 714 O O . LEU A 1 89 ? 7.011 3.970 6.109 1.00 97.69 89 LEU A O 1
ATOM 718 N N . ARG A 1 90 ? 6.675 1.950 5.186 1.00 97.12 90 ARG A N 1
ATOM 719 C CA . ARG A 1 90 ? 8.025 1.420 5.391 1.00 97.12 90 ARG A CA 1
ATOM 720 C C . ARG A 1 90 ? 8.556 0.827 4.091 1.00 97.12 90 ARG A C 1
ATOM 722 O O . ARG A 1 90 ? 7.801 0.258 3.311 1.00 97.12 90 ARG A O 1
ATOM 729 N N . VAL A 1 91 ? 9.866 0.947 3.899 1.00 95.81 91 VAL A N 1
ATOM 730 C CA . VAL A 1 91 ? 10.584 0.327 2.782 1.00 95.81 91 VAL A CA 1
ATOM 731 C C . VAL A 1 91 ? 11.516 -0.728 3.363 1.00 95.81 91 VAL A C 1
ATOM 733 O O . VAL A 1 91 ? 12.379 -0.408 4.183 1.00 95.81 91 VAL A O 1
ATOM 736 N N . TYR A 1 92 ? 11.298 -1.984 2.993 1.00 94.31 92 TYR A N 1
ATOM 737 C CA . TYR A 1 92 ? 12.188 -3.094 3.315 1.00 94.31 92 TYR A CA 1
ATOM 738 C C . TYR A 1 92 ? 13.381 -3.108 2.353 1.00 94.31 92 TYR A C 1
ATOM 740 O O . TYR A 1 92 ? 13.246 -2.665 1.222 1.00 94.31 92 TYR A O 1
ATOM 748 N N . HIS A 1 93 ? 14.552 -3.565 2.810 1.00 89.25 93 HIS A N 1
ATOM 749 C CA . HIS A 1 93 ? 15.812 -3.528 2.045 1.00 89.25 93 HIS A CA 1
ATOM 750 C C . HIS A 1 93 ? 16.030 -2.240 1.227 1.00 89.25 93 HIS A C 1
ATOM 752 O O . HIS A 1 93 ? 16.127 -2.273 -0.001 1.00 89.25 93 HIS A O 1
ATOM 758 N N . PRO A 1 94 ? 16.116 -1.088 1.914 1.00 80.75 94 PRO A N 1
ATOM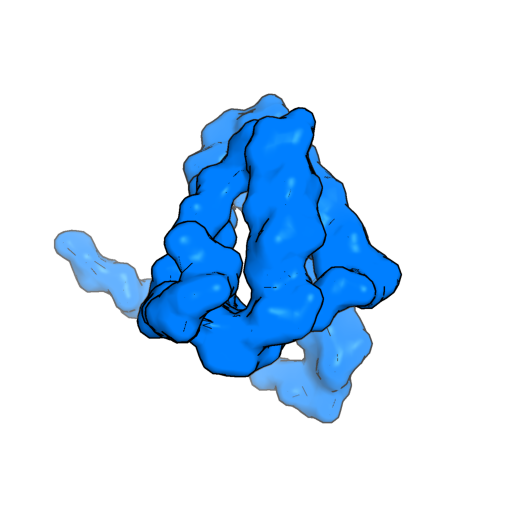 759 C CA . PRO A 1 94 ? 16.475 0.174 1.286 1.00 80.75 94 PRO A CA 1
ATOM 760 C C . PRO A 1 94 ? 17.786 0.048 0.487 1.00 80.75 94 PRO A C 1
ATOM 762 O O . PRO A 1 94 ? 18.823 -0.280 1.065 1.00 80.75 94 PRO A O 1
ATOM 765 N N . VAL A 1 95 ? 17.757 0.304 -0.826 1.00 79.50 95 VAL A N 1
ATOM 766 C CA . VAL A 1 95 ? 18.955 0.205 -1.678 1.00 79.50 95 VAL A CA 1
ATOM 767 C C . VAL A 1 95 ? 19.874 1.415 -1.415 1.00 79.50 95 VAL A C 1
ATOM 769 O O . VAL A 1 95 ? 19.424 2.555 -1.570 1.00 79.50 95 VAL A O 1
ATOM 772 N N . PRO A 1 96 ? 21.143 1.213 -0.993 1.00 66.75 96 PRO A N 1
ATOM 773 C CA . PRO A 1 96 ? 22.046 2.307 -0.631 1.00 66.75 96 PRO A CA 1
ATOM 774 C C . PRO A 1 96 ? 22.351 3.248 -1.803 1.00 66.75 96 PRO A C 1
ATOM 776 O O . PRO A 1 96 ? 22.637 2.794 -2.908 1.00 66.75 96 PRO A O 1
ATOM 779 N N . GLY A 1 97 ? 22.352 4.559 -1.533 1.00 64.44 97 GLY A N 1
ATOM 780 C CA . GLY A 1 97 ? 22.652 5.613 -2.514 1.00 64.44 97 GLY A CA 1
ATOM 781 C C . GLY A 1 97 ? 21.429 6.324 -3.104 1.00 64.44 97 GLY A C 1
ATOM 782 O O . GLY A 1 97 ? 21.606 7.241 -3.900 1.00 64.44 97 GLY A O 1
ATOM 783 N N . ILE A 1 98 ? 20.211 5.920 -2.720 1.00 55.78 98 ILE A N 1
ATOM 784 C CA . ILE A 1 98 ? 18.935 6.457 -3.240 1.00 55.78 98 ILE A CA 1
ATOM 785 C C . ILE A 1 98 ? 17.951 6.804 -2.100 1.00 55.78 98 ILE A C 1
ATOM 787 O O . ILE A 1 98 ? 16.791 7.117 -2.333 1.00 55.78 98 ILE A O 1
ATOM 791 N N . LEU A 1 99 ? 18.391 6.782 -0.834 1.00 49.59 99 LEU A N 1
ATOM 792 C CA . LEU A 1 99 ? 17.523 7.019 0.328 1.00 49.59 99 LEU A CA 1
ATOM 793 C C . LEU A 1 99 ? 18.142 7.951 1.357 1.00 49.59 99 LEU A C 1
ATOM 795 O O . LEU A 1 99 ? 19.365 7.832 1.592 1.00 49.59 99 LEU A O 1
#